Protein AF-A0AAV0WLI1-F1 (afdb_monomer_lite)

Radius of gyration: 19.57 Å; chains: 1; bounding box: 49×22×46 Å

Foldseek 3Di:
DVLVVVCVVPVVSVVLQVVAVPPDPPGDNCPDPVSVVVVVVVVVVVVVVVVVVQQVPFPDKDWDWDWDQDPVRDIDIDIDIGGDHPPPPD

Sequence (90 aa):
MCLELIAEFDPFLANHISKFGNKGKGSTSYLSFSVYEKFIEMMGEKVKNTIINEIKNAKYFSIVVDSTPDISHTDQLACIFRYGKLMVNL

Structure (mmCIF, N/CA/C/O backbone):
data_AF-A0AAV0WLI1-F1
#
_entry.id   AF-A0AAV0WLI1-F1
#
loop_
_atom_site.group_PDB
_atom_site.id
_atom_site.type_symbol
_atom_site.label_atom_id
_atom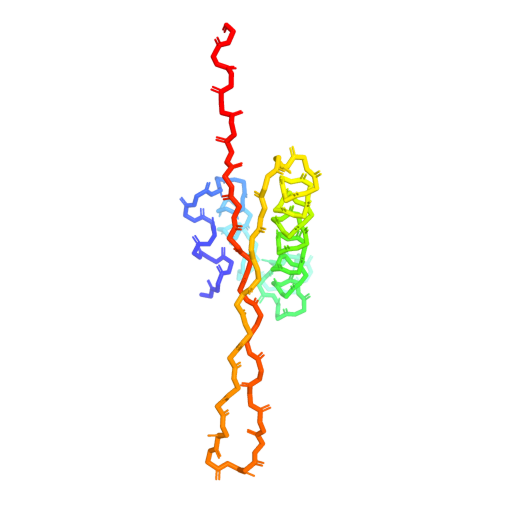_site.label_alt_id
_atom_site.label_comp_id
_atom_site.label_asym_id
_atom_site.label_entity_id
_atom_site.label_seq_id
_atom_site.pdbx_PDB_ins_code
_atom_site.Cartn_x
_atom_site.Cartn_y
_atom_site.Cartn_z
_atom_site.occupancy
_atom_site.B_iso_or_equiv
_atom_site.auth_seq_id
_atom_site.auth_comp_id
_atom_site.auth_asym_id
_atom_site.auth_atom_id
_atom_site.pdbx_PDB_model_num
ATOM 1 N N . MET A 1 1 ? 8.585 -10.445 -15.206 1.00 69.69 1 MET A N 1
ATOM 2 C CA . MET A 1 1 ? 8.802 -9.255 -14.347 1.00 69.69 1 MET A CA 1
ATOM 3 C C . MET A 1 1 ? 7.449 -8.746 -13.862 1.00 69.69 1 MET A C 1
ATOM 5 O O . MET A 1 1 ? 6.466 -8.958 -14.550 1.00 69.69 1 MET A O 1
ATOM 9 N N . CYS A 1 2 ? 7.355 -8.093 -12.705 1.00 81.75 2 CYS A N 1
ATOM 10 C CA . CYS A 1 2 ? 6.055 -7.745 -12.112 1.00 81.75 2 CYS A CA 1
ATOM 11 C C . CYS A 1 2 ? 5.173 -6.825 -13.001 1.00 81.75 2 CYS A C 1
ATOM 13 O O . CYS A 1 2 ? 3.963 -7.019 -13.051 1.00 81.75 2 CYS A O 1
ATOM 15 N N . LEU A 1 3 ? 5.755 -5.930 -13.820 1.00 88.94 3 LEU A N 1
ATOM 16 C CA . LEU A 1 3 ? 4.983 -5.181 -14.835 1.00 88.94 3 LEU A CA 1
ATOM 17 C C . LEU A 1 3 ? 4.384 -6.053 -15.946 1.00 88.94 3 LEU A C 1
ATOM 19 O O . LEU A 1 3 ? 3.344 -5.693 -16.484 1.00 88.94 3 LEU A O 1
ATOM 23 N N . GLU A 1 4 ? 5.006 -7.179 -16.297 1.00 90.12 4 GLU A N 1
ATOM 24 C CA . GLU A 1 4 ? 4.447 -8.103 -17.295 1.00 90.12 4 GLU A CA 1
ATOM 25 C C . GLU A 1 4 ? 3.194 -8.799 -16.751 1.00 90.12 4 GLU A C 1
ATOM 27 O O . GLU A 1 4 ? 2.246 -8.984 -17.501 1.00 90.12 4 GLU A O 1
ATOM 32 N N . LEU A 1 5 ? 3.146 -9.090 -15.442 1.00 91.69 5 LEU A N 1
ATOM 33 C CA . LEU A 1 5 ? 1.948 -9.632 -14.784 1.00 91.69 5 LEU A CA 1
ATOM 34 C C . LEU A 1 5 ? 0.813 -8.605 -14.752 1.00 91.69 5 LEU A C 1
ATOM 36 O O . LEU A 1 5 ? -0.335 -8.931 -15.027 1.00 91.69 5 LEU A O 1
ATOM 40 N N . ILE A 1 6 ? 1.127 -7.341 -14.453 1.00 91.06 6 ILE A N 1
ATOM 41 C CA . ILE A 1 6 ? 0.132 -6.256 -14.492 1.00 91.06 6 ILE A CA 1
ATOM 42 C C . ILE A 1 6 ? -0.403 -6.074 -15.921 1.00 91.06 6 ILE A C 1
ATOM 44 O O . ILE A 1 6 ? -1.594 -5.841 -16.115 1.00 91.06 6 ILE A O 1
ATOM 48 N N . ALA A 1 7 ? 0.459 -6.231 -16.927 1.00 93.62 7 ALA A N 1
ATOM 49 C CA . ALA A 1 7 ? 0.093 -6.106 -18.331 1.00 93.62 7 ALA A CA 1
ATOM 50 C C . ALA A 1 7 ? -0.901 -7.176 -18.815 1.00 93.62 7 ALA A C 1
ATOM 52 O O . ALA A 1 7 ? -1.616 -6.921 -19.781 1.00 93.62 7 ALA A O 1
ATOM 53 N N . GLU A 1 8 ? -1.022 -8.324 -18.141 1.00 95.12 8 GLU A N 1
ATOM 54 C CA . GLU A 1 8 ? -2.074 -9.312 -18.444 1.00 95.12 8 GLU A CA 1
ATOM 55 C C . GLU A 1 8 ? -3.487 -8.724 -18.286 1.00 95.12 8 GLU A C 1
ATOM 57 O O . GLU A 1 8 ? -4.424 -9.166 -18.951 1.00 95.12 8 GLU A O 1
ATOM 62 N N . PHE A 1 9 ? -3.630 -7.689 -17.453 1.00 94.12 9 PHE A N 1
ATOM 63 C CA . PHE A 1 9 ? -4.899 -7.025 -17.150 1.00 94.12 9 PHE A CA 1
ATOM 64 C C . PHE A 1 9 ? -4.999 -5.603 -17.724 1.00 94.12 9 PHE A C 1
ATOM 66 O O . PHE A 1 9 ? -6.051 -4.973 -17.616 1.00 94.12 9 PHE A O 1
ATOM 73 N N . ASP A 1 10 ? -3.935 -5.094 -18.351 1.00 93.56 10 ASP A N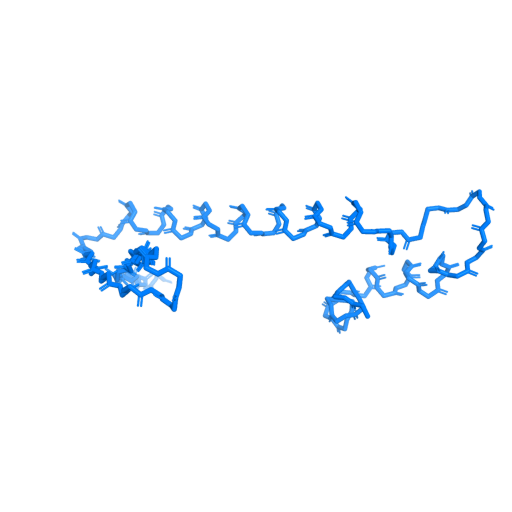 1
ATOM 74 C CA . ASP A 1 10 ? -3.872 -3.752 -18.935 1.00 93.56 10 ASP A CA 1
ATOM 75 C C . ASP A 1 10 ? -3.374 -3.819 -20.397 1.00 93.56 10 ASP A C 1
ATOM 77 O O . ASP A 1 10 ? -2.163 -3.872 -20.651 1.00 93.56 10 ASP A O 1
ATOM 81 N N . PRO A 1 11 ? -4.291 -3.761 -21.388 1.00 95.62 11 PRO A N 1
ATOM 82 C CA . PRO A 1 11 ? -3.939 -3.815 -22.808 1.00 95.62 11 PRO A CA 1
ATOM 83 C C . PRO A 1 11 ? -3.005 -2.689 -23.268 1.00 95.62 11 PRO A C 1
ATOM 85 O O . PRO A 1 11 ? -2.232 -2.871 -24.214 1.00 95.62 11 PRO A O 1
ATOM 88 N N . PHE A 1 12 ? -3.065 -1.517 -22.628 1.00 94.06 12 PHE A N 1
ATOM 89 C CA . PHE A 1 12 ? -2.181 -0.402 -22.952 1.00 94.06 12 PHE A CA 1
ATOM 90 C C . PHE A 1 12 ? -0.748 -0.725 -22.525 1.00 94.06 12 PHE A C 1
ATOM 92 O O . PHE A 1 12 ? 0.181 -0.583 -23.329 1.00 94.06 12 PHE A O 1
ATOM 99 N N . LEU A 1 13 ? -0.578 -1.223 -21.299 1.00 93.56 13 LEU A N 1
ATOM 100 C CA . LEU A 1 13 ? 0.725 -1.633 -20.785 1.00 93.56 13 LEU A CA 1
ATOM 101 C C . LEU A 1 13 ? 1.291 -2.826 -21.570 1.00 93.56 13 LEU A C 1
ATOM 103 O O . LEU A 1 13 ? 2.463 -2.799 -21.948 1.00 93.56 13 LEU A O 1
ATOM 107 N N . ALA A 1 14 ? 0.460 -3.817 -21.909 1.00 94.94 14 ALA A N 1
ATOM 108 C CA . ALA A 1 14 ? 0.860 -4.960 -22.735 1.00 94.94 14 ALA A CA 1
ATOM 109 C C . ALA A 1 14 ? 1.399 -4.528 -24.103 1.00 94.94 14 ALA A C 1
ATOM 111 O O . ALA A 1 14 ? 2.472 -4.959 -24.533 1.00 94.94 14 ALA A O 1
ATOM 112 N N . ASN A 1 15 ? 0.689 -3.618 -24.772 1.00 95.81 15 ASN A N 1
ATOM 113 C CA . ASN A 1 15 ? 1.108 -3.073 -26.059 1.00 95.81 15 ASN A CA 1
ATOM 114 C C . ASN A 1 15 ? 2.416 -2.272 -25.946 1.00 95.81 15 ASN A C 1
ATOM 116 O O . ASN A 1 15 ? 3.250 -2.327 -26.851 1.00 95.81 15 ASN A O 1
ATOM 120 N N . HIS A 1 16 ? 2.619 -1.543 -24.844 1.00 93.75 16 HIS A N 1
ATOM 121 C CA . HIS A 1 16 ? 3.869 -0.830 -24.595 1.00 93.75 16 HIS A CA 1
ATOM 122 C C . HIS A 1 16 ? 5.045 -1.798 -24.411 1.00 93.75 16 HIS A C 1
ATOM 124 O O . HIS A 1 16 ? 6.053 -1.674 -25.109 1.00 93.75 16 HIS A O 1
ATOM 130 N N . ILE A 1 17 ? 4.909 -2.794 -23.530 1.00 93.19 17 ILE A N 1
ATOM 131 C CA . ILE A 1 17 ? 5.961 -3.785 -23.262 1.00 93.19 17 ILE A CA 1
ATOM 132 C C . ILE A 1 17 ? 6.295 -4.575 -24.533 1.00 93.19 17 ILE A C 1
ATOM 134 O O . ILE A 1 17 ? 7.470 -4.714 -24.867 1.00 93.19 17 ILE A O 1
ATOM 138 N N . SER A 1 18 ? 5.290 -5.008 -25.301 1.00 93.25 18 SER A N 1
ATOM 139 C CA . SER A 1 18 ? 5.497 -5.711 -26.575 1.00 93.25 18 SER A CA 1
ATOM 140 C C . SER A 1 18 ? 6.320 -4.888 -27.577 1.00 93.25 18 SER A C 1
ATOM 142 O O . SER A 1 18 ? 7.198 -5.422 -28.254 1.00 93.25 18 SER A O 1
ATOM 144 N N . LYS A 1 19 ? 6.083 -3.572 -27.649 1.00 93.25 19 LYS A N 1
ATOM 145 C CA . LYS A 1 19 ? 6.761 -2.679 -28.603 1.00 93.25 19 LYS A CA 1
ATOM 146 C C . LYS A 1 19 ? 8.129 -2.190 -28.138 1.00 93.25 19 LYS A C 1
ATOM 148 O O . LYS A 1 19 ? 8.984 -1.921 -28.983 1.00 93.25 19 LYS A O 1
ATOM 153 N N . PHE A 1 20 ? 8.325 -2.003 -26.833 1.00 92.62 20 PHE A N 1
ATOM 154 C CA . PHE A 1 20 ? 9.471 -1.261 -26.292 1.00 92.62 20 PHE A CA 1
ATOM 155 C C . PHE A 1 20 ? 10.275 -2.013 -25.226 1.00 92.62 20 PHE A C 1
ATOM 157 O O . PHE A 1 20 ? 11.390 -1.590 -24.926 1.00 92.62 20 PHE A O 1
ATOM 164 N N . GLY A 1 21 ? 9.774 -3.134 -24.698 1.00 88.69 21 GLY A N 1
ATOM 165 C CA . GLY A 1 21 ? 10.380 -3.881 -23.589 1.00 88.69 21 GLY A CA 1
ATOM 166 C C . GLY A 1 21 ? 11.844 -4.260 -23.824 1.00 88.69 21 GLY A C 1
ATOM 167 O O . GLY A 1 21 ? 12.675 -4.073 -22.941 1.00 88.69 21 GLY A O 1
ATOM 168 N N . ASN A 1 22 ? 12.173 -4.692 -25.047 1.00 86.56 22 ASN A N 1
ATOM 169 C CA . ASN A 1 22 ? 13.511 -5.157 -25.439 1.00 86.56 22 ASN A CA 1
ATOM 170 C C . ASN A 1 22 ? 14.057 -4.447 -26.691 1.00 86.56 22 ASN A C 1
ATOM 172 O O . ASN A 1 22 ? 14.839 -5.013 -27.450 1.00 86.56 22 ASN A O 1
ATOM 176 N N . LYS A 1 23 ? 13.641 -3.199 -26.937 1.00 87.88 23 LYS A N 1
ATOM 177 C CA . LYS A 1 23 ? 13.987 -2.459 -28.166 1.00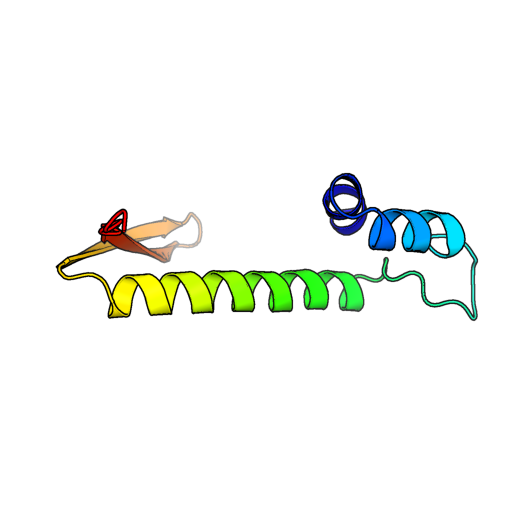 87.88 23 LYS A CA 1
ATOM 178 C C . LYS A 1 23 ? 15.414 -1.870 -28.169 1.00 87.88 23 LYS A C 1
ATOM 180 O O . LYS A 1 23 ? 15.877 -1.374 -29.192 1.00 87.88 23 LYS A O 1
ATOM 185 N N . GLY A 1 24 ? 16.140 -1.968 -27.054 1.00 82.31 24 GLY A N 1
ATOM 186 C CA . GLY A 1 24 ? 17.502 -1.449 -26.909 1.00 82.31 24 GLY A CA 1
ATOM 187 C C . GLY A 1 24 ? 17.547 0.012 -26.445 1.00 82.31 24 GLY A C 1
ATOM 188 O O . GLY A 1 24 ? 16.628 0.507 -25.793 1.00 82.31 24 GLY A O 1
ATOM 189 N N . LYS A 1 25 ? 18.657 0.707 -26.725 1.00 81.81 25 LYS A N 1
ATOM 190 C CA . LYS A 1 25 ? 18.876 2.093 -26.274 1.00 81.81 25 LYS A CA 1
ATOM 191 C C . LYS A 1 25 ? 17.996 3.082 -27.049 1.00 81.81 25 LYS A C 1
ATOM 193 O O . LYS A 1 25 ? 17.757 2.906 -28.237 1.00 81.81 25 LYS A O 1
ATOM 198 N N . GLY A 1 26 ? 17.575 4.159 -26.381 1.00 82.62 26 GLY A N 1
ATOM 199 C CA . GLY A 1 26 ? 16.805 5.252 -26.995 1.00 82.62 26 GLY A CA 1
ATOM 200 C C . GLY A 1 26 ? 15.283 5.083 -26.947 1.00 82.62 26 GLY A C 1
ATOM 201 O O . GLY A 1 26 ? 14.564 5.971 -27.396 1.00 82.62 26 GLY A O 1
ATOM 202 N N . SER A 1 27 ? 14.780 3.989 -26.371 1.00 84.12 27 SER A N 1
ATOM 203 C CA . SER A 1 27 ? 13.355 3.789 -26.094 1.00 84.12 27 SER A CA 1
ATOM 204 C C . SER A 1 27 ? 13.100 3.552 -24.613 1.00 84.12 27 SER A C 1
ATOM 206 O O . SER A 1 27 ? 13.853 2.838 -23.953 1.00 84.12 27 SER A O 1
ATOM 208 N N . THR A 1 28 ? 12.005 4.103 -24.102 1.00 86.81 28 THR A N 1
ATOM 209 C CA . THR A 1 28 ? 11.549 3.855 -22.734 1.00 86.81 28 THR A CA 1
ATOM 210 C C . THR A 1 28 ? 10.832 2.510 -22.684 1.00 86.81 28 THR A C 1
ATOM 212 O O . THR A 1 28 ? 9.783 2.379 -23.299 1.00 86.81 28 THR A O 1
ATOM 215 N N . SER A 1 29 ? 11.397 1.517 -21.990 1.00 89.12 29 SER A N 1
ATOM 216 C CA . SER A 1 29 ? 10.833 0.157 -21.918 1.00 89.12 29 SER A CA 1
ATOM 217 C C . SER A 1 29 ? 9.844 -0.054 -20.769 1.00 89.12 29 SER A C 1
ATOM 219 O O . SER A 1 29 ? 9.153 -1.066 -20.737 1.00 89.12 29 SER A O 1
ATOM 221 N N . TYR A 1 30 ? 9.846 0.845 -19.781 1.00 88.94 30 TYR A N 1
ATOM 222 C CA . TYR A 1 30 ? 9.226 0.699 -18.453 1.00 88.94 30 TYR A CA 1
ATOM 223 C C . TYR A 1 30 ? 9.726 -0.475 -17.599 1.00 88.94 30 TYR A C 1
ATOM 225 O O . TYR A 1 30 ? 9.471 -0.490 -16.401 1.00 88.94 30 TYR A O 1
ATOM 233 N N . LEU A 1 31 ? 10.522 -1.395 -18.149 1.00 88.88 31 LEU A N 1
ATOM 234 C CA . LEU A 1 31 ? 11.009 -2.578 -17.439 1.00 88.88 31 LEU A CA 1
ATOM 235 C C . LEU A 1 31 ? 12.206 -2.317 -16.503 1.00 88.88 31 LEU A C 1
ATOM 237 O O . LEU A 1 31 ? 12.748 -3.250 -15.918 1.00 88.88 31 LEU A O 1
ATOM 241 N N . SER A 1 32 ? 12.661 -1.072 -16.344 1.00 88.81 32 SER A N 1
ATOM 242 C CA . SER A 1 32 ? 13.706 -0.781 -15.359 1.00 88.81 32 SER A CA 1
ATOM 243 C C . SER A 1 32 ? 13.146 -0.880 -13.941 1.00 88.81 32 SER A C 1
ATOM 245 O O . SER A 1 32 ? 12.017 -0.463 -13.684 1.00 88.81 32 SER A O 1
ATOM 247 N N . PHE A 1 33 ? 13.972 -1.354 -13.003 1.00 87.75 33 PHE A N 1
ATOM 248 C CA . PHE A 1 33 ? 13.631 -1.435 -11.577 1.00 87.75 33 PHE A CA 1
ATOM 249 C C . PHE A 1 33 ? 13.000 -0.135 -11.059 1.00 87.75 33 PHE A C 1
ATOM 251 O O . PHE A 1 33 ? 11.904 -0.139 -10.513 1.00 87.75 33 PHE A O 1
ATOM 258 N N . SER A 1 34 ? 13.640 0.999 -11.346 1.00 90.50 34 SER A N 1
ATOM 259 C CA . SER A 1 34 ? 13.180 2.325 -10.926 1.00 90.50 34 SER A CA 1
ATOM 260 C C . SER A 1 34 ? 11.816 2.740 -11.480 1.00 90.50 34 SER A C 1
ATOM 262 O O . SER A 1 34 ? 11.138 3.551 -10.857 1.00 90.50 34 SER A O 1
ATOM 264 N N . VAL A 1 35 ? 11.425 2.253 -12.661 1.00 89.62 35 VAL A N 1
ATOM 265 C CA . VAL A 1 35 ? 10.123 2.584 -13.250 1.00 89.62 35 VAL A CA 1
ATOM 266 C C . VAL A 1 35 ? 9.063 1.667 -12.665 1.00 89.62 35 VAL A C 1
ATOM 268 O O . VAL A 1 35 ? 8.055 2.166 -12.179 1.00 89.62 35 VAL A O 1
ATOM 271 N N . TYR A 1 36 ? 9.307 0.357 -12.637 1.00 87.31 36 TYR A N 1
ATOM 272 C CA . TYR A 1 36 ? 8.389 -0.601 -12.026 1.00 87.31 36 TYR A CA 1
ATOM 273 C C . TYR A 1 36 ? 8.073 -0.273 -10.552 1.00 87.31 36 TYR A C 1
ATOM 275 O O . TYR A 1 36 ? 6.901 -0.280 -10.181 1.00 87.31 36 TYR A O 1
ATOM 283 N N . GLU A 1 37 ? 9.067 0.092 -9.738 1.00 92.19 37 GLU A N 1
ATOM 284 C CA . GLU A 1 37 ? 8.837 0.486 -8.338 1.00 92.19 37 GLU A CA 1
ATOM 285 C C . GLU A 1 37 ? 7.879 1.681 -8.224 1.00 92.19 37 GLU A C 1
ATOM 287 O O . GLU A 1 37 ? 6.951 1.653 -7.420 1.00 92.19 37 GLU A O 1
ATOM 292 N N . LYS A 1 38 ? 8.008 2.688 -9.101 1.00 93.12 38 LYS A N 1
ATOM 293 C CA . LYS A 1 38 ? 7.079 3.833 -9.131 1.00 93.12 38 LYS A CA 1
ATOM 294 C C . LYS A 1 38 ? 5.648 3.418 -9.461 1.00 93.12 38 LYS A C 1
ATOM 296 O O . LYS A 1 38 ? 4.708 3.981 -8.907 1.00 93.12 38 LYS A O 1
ATOM 301 N N . PHE A 1 39 ? 5.468 2.447 -10.358 1.00 91.88 39 PHE A N 1
ATOM 302 C CA . PHE A 1 39 ? 4.140 1.907 -10.653 1.00 91.88 39 PHE A CA 1
ATOM 303 C C . PHE A 1 39 ? 3.518 1.265 -9.408 1.00 91.88 39 PHE A C 1
ATOM 305 O O . PHE A 1 39 ? 2.364 1.552 -9.090 1.00 91.88 39 PHE A O 1
ATOM 312 N N . ILE A 1 40 ? 4.276 0.432 -8.688 1.00 92.31 40 ILE A N 1
ATOM 313 C CA . ILE A 1 40 ? 3.809 -0.196 -7.444 1.00 92.31 40 ILE A CA 1
ATOM 314 C C . ILE A 1 40 ? 3.488 0.847 -6.382 1.00 92.31 40 ILE A C 1
ATOM 316 O O . ILE A 1 40 ? 2.424 0.771 -5.771 1.00 92.31 40 ILE A O 1
ATOM 320 N N . GLU A 1 41 ? 4.355 1.839 -6.199 1.00 95.75 41 GLU A N 1
ATOM 321 C CA . GLU A 1 41 ? 4.151 2.916 -5.234 1.00 95.75 41 GLU A CA 1
ATOM 322 C C . GLU A 1 41 ? 2.860 3.692 -5.528 1.00 95.75 41 GLU A C 1
ATOM 324 O O . GLU A 1 41 ? 2.003 3.815 -4.654 1.00 95.75 41 GLU A O 1
ATOM 329 N N . MET A 1 42 ? 2.658 4.126 -6.776 1.00 95.81 42 MET A N 1
ATOM 330 C CA . MET A 1 42 ? 1.459 4.866 -7.184 1.00 95.81 42 MET A CA 1
ATOM 331 C C . MET A 1 42 ? 0.170 4.051 -7.015 1.00 95.81 42 MET A C 1
ATOM 333 O O . MET A 1 42 ? -0.841 4.564 -6.525 1.00 95.81 42 MET A O 1
ATOM 337 N N . MET A 1 43 ? 0.175 2.779 -7.428 1.00 94.00 43 MET A N 1
ATOM 338 C CA . MET A 1 43 ? -0.994 1.907 -7.272 1.00 94.00 43 MET A CA 1
ATOM 339 C C . MET A 1 43 ? -1.274 1.620 -5.796 1.00 94.00 43 MET A C 1
ATOM 341 O O . MET A 1 43 ? -2.423 1.704 -5.356 1.00 94.00 43 MET A O 1
ATOM 345 N N . GLY A 1 44 ? -0.224 1.339 -5.022 1.00 96.31 44 GLY A N 1
ATOM 346 C CA . GLY A 1 44 ? -0.297 1.127 -3.583 1.00 96.31 44 GLY A CA 1
ATOM 347 C C . GLY A 1 44 ? -0.859 2.346 -2.859 1.00 96.31 44 GLY A C 1
ATOM 348 O O . GLY A 1 44 ? -1.767 2.206 -2.041 1.00 96.31 44 GLY A O 1
ATOM 349 N N . GLU A 1 45 ? -0.405 3.550 -3.208 1.00 98.31 45 GLU A N 1
ATOM 350 C CA . GLU A 1 45 ? -0.919 4.801 -2.652 1.00 98.31 45 GLU A CA 1
ATOM 351 C C . GLU A 1 45 ? -2.401 5.003 -2.992 1.00 98.31 45 GLU A C 1
ATOM 353 O O . GLU A 1 45 ? -3.203 5.346 -2.118 1.00 98.31 45 GLU A O 1
ATOM 358 N N . LYS A 1 46 ? -2.808 4.732 -4.238 1.00 97.75 46 LYS A N 1
ATOM 359 C CA . LYS A 1 46 ? -4.211 4.851 -4.652 1.00 97.75 46 LYS A CA 1
ATOM 360 C C . LYS A 1 46 ? -5.124 3.902 -3.871 1.00 97.75 46 LYS A C 1
ATOM 362 O O . LYS A 1 46 ? -6.184 4.328 -3.395 1.00 97.75 46 LYS A O 1
ATOM 367 N N . VAL A 1 47 ? -4.721 2.640 -3.724 1.00 97.00 47 VAL A N 1
ATOM 368 C CA . VAL A 1 47 ? -5.463 1.630 -2.952 1.00 97.00 47 VAL A CA 1
ATOM 369 C C . VAL A 1 47 ? -5.507 2.019 -1.476 1.00 97.00 47 VAL A C 1
ATOM 371 O O . VAL A 1 47 ? -6.587 2.073 -0.890 1.00 97.00 47 VAL A O 1
ATOM 374 N N . LYS A 1 48 ? -4.363 2.390 -0.892 1.00 96.94 48 LYS A N 1
ATOM 375 C CA . LYS A 1 48 ? -4.253 2.853 0.497 1.00 96.94 48 LYS A CA 1
ATOM 376 C C . LYS A 1 48 ? -5.180 4.034 0.777 1.00 96.94 48 LYS A C 1
ATOM 378 O O . LYS A 1 48 ? -5.932 3.997 1.746 1.00 96.94 48 LYS A O 1
ATOM 383 N N . ASN A 1 49 ? -5.173 5.059 -0.073 1.00 97.81 49 ASN A N 1
ATOM 384 C CA . ASN A 1 49 ? -6.029 6.236 0.090 1.00 97.81 49 ASN A CA 1
ATOM 385 C C . ASN A 1 49 ? -7.518 5.883 -0.013 1.00 97.81 49 ASN A C 1
ATOM 387 O O . ASN A 1 49 ? -8.334 6.433 0.726 1.00 97.81 49 ASN A O 1
ATOM 391 N N . THR A 1 50 ? -7.870 4.933 -0.882 1.00 96.75 50 THR A N 1
ATOM 392 C CA . THR A 1 50 ? -9.241 4.416 -0.985 1.00 96.75 50 THR A CA 1
ATOM 393 C C . THR A 1 50 ? -9.658 3.728 0.315 1.00 96.75 50 THR A C 1
ATOM 395 O O . THR A 1 50 ? -10.662 4.119 0.903 1.00 96.75 50 THR A O 1
ATOM 398 N N . ILE A 1 51 ? -8.846 2.796 0.823 1.00 95.19 51 ILE A N 1
ATOM 399 C CA . ILE A 1 51 ? -9.094 2.085 2.088 1.00 95.19 51 ILE A CA 1
ATOM 400 C C . ILE A 1 51 ? -9.213 3.067 3.263 1.00 95.19 51 ILE A C 1
ATOM 402 O O . ILE A 1 51 ? -10.139 2.965 4.062 1.00 95.19 51 ILE A O 1
ATOM 406 N N . ILE A 1 52 ? -8.317 4.056 3.362 1.00 95.50 52 ILE A N 1
ATOM 407 C CA . ILE A 1 52 ? -8.365 5.081 4.418 1.00 95.50 52 ILE A CA 1
ATOM 408 C C . ILE A 1 52 ? -9.679 5.863 4.365 1.00 95.50 52 ILE A C 1
ATOM 410 O O . ILE A 1 52 ? -10.282 6.120 5.407 1.00 95.50 52 ILE A O 1
ATOM 414 N N . ASN A 1 53 ? -10.131 6.249 3.172 1.00 96.06 53 ASN A N 1
ATOM 415 C CA . ASN A 1 53 ? -11.397 6.957 3.016 1.00 96.06 53 ASN A CA 1
ATOM 416 C C . ASN A 1 53 ? -12.590 6.071 3.396 1.00 96.06 53 ASN A C 1
ATOM 418 O O . ASN A 1 53 ? -13.512 6.549 4.052 1.00 96.06 53 ASN A O 1
ATOM 422 N N . GLU A 1 54 ? -12.569 4.785 3.045 1.00 95.00 54 GLU A N 1
ATOM 423 C CA . GLU A 1 54 ? -13.614 3.844 3.455 1.00 95.00 54 GLU A CA 1
ATOM 424 C C . GLU A 1 54 ? -13.653 3.654 4.977 1.00 95.00 54 GLU A C 1
ATOM 426 O O . GLU A 1 54 ? -14.734 3.707 5.558 1.00 95.00 54 GLU A O 1
ATOM 431 N N . ILE A 1 55 ? -12.497 3.539 5.639 1.00 94.94 55 ILE A N 1
ATOM 432 C CA . ILE A 1 55 ? -12.400 3.475 7.107 1.00 94.94 55 ILE A CA 1
ATOM 433 C C . ILE A 1 55 ? -12.965 4.748 7.748 1.00 94.94 55 ILE A C 1
ATOM 435 O O . ILE A 1 55 ? -13.754 4.656 8.683 1.00 94.94 55 ILE A O 1
ATOM 439 N N . LYS A 1 56 ? -12.593 5.933 7.241 1.00 94.12 56 LYS A N 1
ATOM 440 C CA . LYS A 1 56 ? -13.081 7.227 7.756 1.00 94.12 56 LYS A CA 1
ATOM 441 C C . LYS A 1 56 ? -14.597 7.385 7.629 1.00 94.12 56 LYS A C 1
ATOM 443 O O . LYS A 1 56 ? -15.204 8.044 8.465 1.00 94.12 56 LYS A O 1
ATOM 448 N N . ASN A 1 57 ? -15.191 6.798 6.591 1.00 94.12 57 ASN A N 1
ATOM 449 C CA . ASN A 1 57 ? -16.631 6.845 6.342 1.00 94.12 57 ASN A CA 1
ATOM 450 C C . ASN A 1 57 ? -17.403 5.708 7.031 1.00 94.12 57 ASN A C 1
ATOM 452 O O . ASN A 1 57 ? -18.634 5.741 7.079 1.00 94.12 57 ASN A O 1
ATOM 456 N N . ALA A 1 58 ? -16.717 4.684 7.540 1.00 93.88 58 ALA A N 1
ATOM 457 C CA . ALA A 1 58 ? -17.359 3.569 8.214 1.00 93.88 58 ALA A CA 1
ATOM 458 C C . ALA A 1 58 ? -17.924 4.012 9.569 1.00 93.88 58 ALA A C 1
ATOM 460 O O . ALA A 1 58 ? -17.262 4.6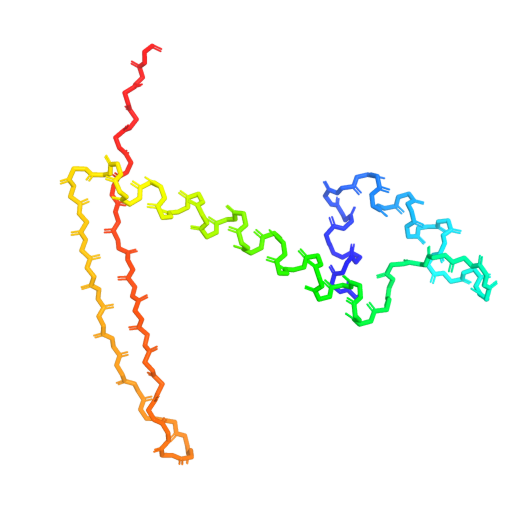87 10.354 1.00 93.88 58 ALA A O 1
ATOM 461 N N . LYS A 1 59 ? -19.146 3.566 9.883 1.00 93.31 59 LYS A N 1
ATOM 462 C CA . LYS A 1 59 ? -19.775 3.843 11.186 1.00 93.31 59 LYS A CA 1
ATOM 463 C C . LYS A 1 59 ? -18.974 3.247 12.349 1.00 93.31 59 LYS A C 1
ATOM 465 O O . LYS A 1 59 ? -18.923 3.828 13.428 1.00 93.31 59 LYS A O 1
ATOM 470 N N . TYR A 1 60 ? -18.376 2.080 12.119 1.00 93.81 60 TYR A N 1
ATOM 471 C CA . TYR A 1 60 ? -17.568 1.357 13.091 1.00 93.81 60 TYR A CA 1
ATOM 472 C C . TYR A 1 60 ? -16.363 0.729 12.390 1.00 93.81 60 TYR A C 1
ATOM 474 O O . TYR A 1 60 ? -16.485 0.198 11.282 1.00 93.81 60 TYR A O 1
ATOM 482 N N . PHE A 1 61 ? -15.220 0.745 13.070 1.00 95.75 61 PHE A N 1
ATOM 483 C CA . PHE A 1 61 ? -14.024 0.003 12.690 1.00 95.75 61 PHE A CA 1
ATOM 484 C C . PHE A 1 61 ? -13.335 -0.533 13.951 1.00 95.75 61 PHE A C 1
ATOM 486 O O . PHE A 1 61 ? -13.553 -0.029 15.052 1.00 95.75 61 PHE A O 1
ATOM 493 N N . SER A 1 62 ? -12.501 -1.555 13.792 1.00 96.25 62 SER A N 1
ATOM 494 C CA . SER A 1 62 ? -11.630 -2.074 14.849 1.00 96.25 62 SER A CA 1
ATOM 495 C C . SER A 1 62 ? -10.195 -2.171 14.348 1.00 96.25 62 SER A C 1
ATOM 497 O O . SER A 1 62 ? -9.974 -2.417 13.159 1.00 96.25 62 SER A O 1
ATOM 499 N N . ILE A 1 63 ? -9.235 -2.047 15.260 1.00 96.62 63 ILE A N 1
ATOM 500 C CA . ILE A 1 63 ? -7.812 -2.240 14.981 1.00 96.62 63 ILE A CA 1
ATOM 501 C C . ILE A 1 63 ? -7.338 -3.456 15.774 1.00 96.62 63 ILE A C 1
ATOM 503 O O . ILE A 1 63 ? -7.589 -3.544 16.974 1.00 96.62 63 ILE A O 1
ATOM 507 N N . VAL A 1 64 ? -6.659 -4.381 15.103 1.00 97.25 64 VAL A N 1
ATOM 508 C CA . VAL A 1 64 ? -5.911 -5.470 15.740 1.00 97.25 64 VAL A CA 1
ATOM 509 C C . VAL A 1 64 ? -4.433 -5.155 15.583 1.00 97.25 64 VAL A C 1
ATOM 511 O O . VAL A 1 64 ? -3.986 -4.875 14.472 1.00 97.25 64 VAL A O 1
ATOM 514 N N . VAL A 1 65 ? -3.698 -5.176 16.689 1.00 96.69 65 VAL A N 1
ATOM 515 C CA . VAL A 1 65 ? -2.251 -4.972 16.704 1.00 96.69 65 VAL A CA 1
ATOM 516 C C . VAL A 1 65 ? -1.617 -6.256 17.211 1.00 96.69 65 VAL A C 1
ATOM 518 O O . VAL A 1 65 ? -1.973 -6.719 18.291 1.00 96.69 65 VAL A O 1
ATOM 521 N N . ASP A 1 66 ? -0.721 -6.826 16.417 1.00 95.12 66 ASP A N 1
ATOM 522 C CA . ASP A 1 66 ? 0.001 -8.054 16.738 1.00 95.12 66 ASP A CA 1
ATOM 523 C C . ASP A 1 66 ? 1.499 -7.823 16.536 1.00 95.12 66 ASP A C 1
ATOM 525 O O . ASP A 1 66 ? 1.892 -7.175 15.566 1.00 95.12 66 ASP A O 1
ATOM 529 N N . SER A 1 67 ? 2.329 -8.300 17.462 1.00 95.31 67 SER A N 1
ATOM 530 C CA . SER A 1 67 ? 3.788 -8.193 17.373 1.00 95.31 67 SER A CA 1
ATOM 531 C C . SER A 1 67 ? 4.390 -9.584 17.450 1.00 95.31 67 SER A C 1
ATOM 533 O O . SER A 1 67 ? 4.096 -10.330 18.385 1.00 95.31 67 SER A O 1
ATOM 535 N N . THR A 1 68 ? 5.234 -9.927 16.481 1.00 93.19 68 THR A N 1
ATOM 536 C CA . THR A 1 68 ? 5.969 -11.193 16.466 1.00 93.19 68 THR A CA 1
ATOM 537 C C . THR A 1 68 ? 7.466 -10.904 16.335 1.00 93.19 68 THR A C 1
ATOM 539 O O . THR A 1 68 ? 7.864 -10.296 15.340 1.00 93.19 68 THR A O 1
ATOM 542 N N . PRO A 1 69 ? 8.313 -11.331 17.288 1.00 91.50 69 PRO A N 1
ATOM 543 C CA . PRO A 1 69 ? 9.758 -11.224 17.130 1.00 91.50 69 PRO A CA 1
ATOM 544 C C . PRO A 1 69 ? 10.228 -12.154 16.008 1.00 91.50 69 PRO A C 1
ATOM 546 O O . PRO A 1 69 ? 9.857 -13.329 15.961 1.00 91.50 69 PRO A O 1
ATOM 549 N N . ASP A 1 70 ? 11.050 -11.637 15.100 1.00 92.12 70 ASP A N 1
ATOM 550 C CA . ASP A 1 70 ? 11.683 -12.444 14.061 1.00 92.12 70 ASP A CA 1
ATOM 551 C C . ASP A 1 70 ? 12.982 -13.118 14.549 1.00 92.12 70 ASP A C 1
ATOM 553 O O . ASP A 1 70 ? 13.433 -12.936 15.682 1.00 92.12 70 ASP A O 1
ATOM 557 N N . ILE A 1 71 ? 13.608 -13.919 13.679 1.00 89.50 71 ILE A N 1
ATOM 558 C CA . ILE A 1 71 ? 14.859 -14.645 13.976 1.00 89.50 71 ILE A CA 1
ATOM 559 C C . ILE A 1 71 ? 16.006 -13.688 14.361 1.00 89.50 71 ILE A C 1
ATOM 561 O O . ILE A 1 71 ? 16.935 -14.091 15.057 1.00 89.50 71 ILE A O 1
ATOM 565 N N . SER A 1 72 ? 15.947 -12.423 13.933 1.00 92.31 72 SER A N 1
ATOM 566 C CA . SER A 1 72 ? 16.936 -11.394 14.269 1.00 92.31 72 SER A CA 1
ATOM 567 C C . SER A 1 72 ? 16.651 -10.688 15.599 1.00 92.31 72 SER A C 1
ATOM 569 O O . SER A 1 72 ? 17.367 -9.752 15.948 1.00 92.31 72 SER A O 1
ATOM 571 N N . HIS A 1 73 ? 15.633 -11.136 16.345 1.00 87.94 73 HIS A N 1
ATOM 572 C CA . HIS A 1 73 ? 15.098 -10.468 17.534 1.00 87.94 73 HIS A CA 1
ATOM 573 C C . HIS A 1 73 ? 14.568 -9.053 17.248 1.00 87.94 73 HIS A C 1
ATOM 575 O O . HIS A 1 73 ? 14.532 -8.210 18.144 1.00 87.94 73 HIS A O 1
ATOM 581 N N . THR A 1 74 ? 14.150 -8.793 16.005 1.00 92.44 74 THR A N 1
ATOM 582 C CA . THR A 1 74 ? 13.441 -7.568 15.633 1.00 92.44 74 THR A CA 1
ATOM 583 C C . THR A 1 74 ? 11.941 -7.825 15.712 1.00 92.44 74 THR A C 1
ATOM 585 O O . THR A 1 74 ? 11.435 -8.775 15.113 1.00 92.44 74 THR A O 1
ATOM 588 N N . ASP A 1 75 ? 11.219 -6.971 16.433 1.00 92.00 75 ASP A N 1
ATOM 589 C CA . ASP A 1 75 ? 9.762 -7.054 16.525 1.00 92.00 75 ASP A CA 1
ATOM 590 C C . ASP A 1 75 ? 9.106 -6.616 15.210 1.00 92.00 75 ASP A C 1
ATOM 592 O O . ASP A 1 75 ? 9.231 -5.468 14.775 1.00 92.00 75 ASP A O 1
ATOM 596 N N . GLN A 1 76 ? 8.369 -7.534 14.588 1.00 93.94 76 GLN A N 1
ATOM 597 C CA . GLN A 1 76 ? 7.536 -7.258 13.424 1.00 93.94 76 GLN A CA 1
ATOM 598 C C . GLN A 1 76 ? 6.125 -6.906 13.900 1.00 93.94 76 GLN A C 1
ATOM 600 O O . GLN A 1 76 ? 5.375 -7.774 14.352 1.00 93.94 76 GLN A O 1
ATOM 605 N N . LEU A 1 77 ? 5.765 -5.624 13.797 1.00 94.44 77 LEU A N 1
ATOM 606 C CA . LEU A 1 77 ? 4.458 -5.110 14.206 1.00 94.44 77 LEU A CA 1
ATOM 607 C C . LEU A 1 77 ? 3.471 -5.102 13.032 1.00 94.44 77 LEU A C 1
ATOM 609 O O . LEU A 1 77 ? 3.672 -4.401 12.038 1.00 94.44 77 LEU A O 1
ATOM 613 N N . ALA A 1 78 ? 2.355 -5.809 13.182 1.00 94.75 78 ALA A N 1
ATOM 614 C CA . ALA A 1 78 ? 1.236 -5.791 12.253 1.00 94.75 78 ALA A CA 1
ATOM 615 C C . ALA A 1 78 ? 0.055 -4.994 12.827 1.00 94.75 78 ALA A C 1
ATOM 617 O O . ALA A 1 78 ? -0.456 -5.297 13.903 1.00 94.75 78 ALA A O 1
ATOM 618 N N . CYS A 1 79 ? -0.429 -4.008 12.066 1.00 94.62 79 CYS A N 1
ATOM 619 C CA . CYS A 1 79 ? -1.649 -3.256 12.368 1.00 94.62 79 CYS A CA 1
ATOM 620 C C . CYS A 1 79 ? -2.725 -3.585 11.330 1.00 94.62 79 CYS A C 1
ATOM 622 O O . CYS A 1 79 ? -2.616 -3.203 10.164 1.00 94.62 79 CYS A O 1
ATOM 624 N N . ILE A 1 80 ? -3.785 -4.271 11.751 1.00 95.81 80 ILE A N 1
ATOM 625 C CA . ILE A 1 80 ? -4.872 -4.722 10.883 1.00 95.81 80 ILE A CA 1
ATOM 626 C C . ILE A 1 80 ? -6.120 -3.891 11.168 1.00 95.81 80 ILE A C 1
ATOM 628 O O . ILE A 1 80 ? -6.673 -3.928 12.267 1.00 95.81 80 ILE A O 1
ATOM 632 N N . PHE A 1 81 ? -6.608 -3.187 10.150 1.00 95.50 81 PHE A N 1
ATOM 633 C CA . PHE A 1 81 ? -7.868 -2.450 10.204 1.00 95.50 81 PHE A CA 1
ATOM 634 C C . PHE A 1 81 ? -9.009 -3.329 9.688 1.00 95.50 81 PHE A C 1
ATOM 636 O O . PHE A 1 81 ? -8.932 -3.865 8.584 1.00 95.50 81 PHE A O 1
ATOM 643 N N . ARG A 1 82 ? -10.091 -3.453 10.462 1.00 96.00 82 ARG A N 1
ATOM 644 C CA . ARG A 1 82 ? -11.340 -4.101 10.031 1.00 96.00 82 ARG A CA 1
ATOM 645 C C . ARG A 1 82 ? -12.460 -3.073 10.046 1.00 96.00 82 ARG A C 1
ATOM 647 O O . ARG A 1 82 ? -12.699 -2.443 11.072 1.00 96.00 82 ARG A O 1
ATOM 654 N N . TYR A 1 83 ? -13.138 -2.904 8.920 1.00 95.00 83 TYR A N 1
ATOM 655 C CA . TYR A 1 83 ? -14.218 -1.937 8.747 1.00 95.00 83 TYR A CA 1
ATOM 656 C C . TYR A 1 83 ? -15.318 -2.545 7.877 1.00 95.00 83 TYR A C 1
ATOM 658 O O . TYR A 1 83 ? -15.061 -3.416 7.047 1.00 95.00 83 TYR A O 1
ATOM 666 N N . GLY A 1 84 ? -16.557 -2.111 8.102 1.00 89.69 84 GLY A N 1
ATOM 667 C CA . GLY A 1 84 ? -17.712 -2.533 7.314 1.00 89.69 84 GLY A CA 1
ATOM 668 C C . GLY A 1 84 ? -18.120 -1.448 6.325 1.00 89.69 84 GLY A C 1
ATOM 669 O O . GLY A 1 84 ? -18.295 -0.293 6.713 1.00 89.69 84 GLY A O 1
ATOM 670 N N . LYS A 1 85 ? -18.324 -1.823 5.061 1.00 80.75 85 LYS A N 1
ATOM 671 C CA . LYS A 1 85 ? -18.915 -0.940 4.053 1.00 80.75 85 LYS A CA 1
ATOM 672 C C . LYS A 1 85 ? -20.431 -1.107 4.073 1.00 80.75 85 LYS A C 1
ATOM 674 O O . LYS A 1 85 ? -20.950 -2.144 3.671 1.00 80.75 85 LYS A O 1
ATOM 679 N N . LEU A 1 86 ? -21.147 -0.086 4.540 1.00 70.44 86 LEU A N 1
ATOM 680 C CA . LEU A 1 86 ? -22.595 -0.003 4.355 1.00 70.44 86 LEU A CA 1
ATOM 681 C C . LEU A 1 86 ? -22.860 0.337 2.887 1.00 70.44 86 LEU A C 1
ATOM 683 O O . LEU A 1 86 ? -22.747 1.491 2.481 1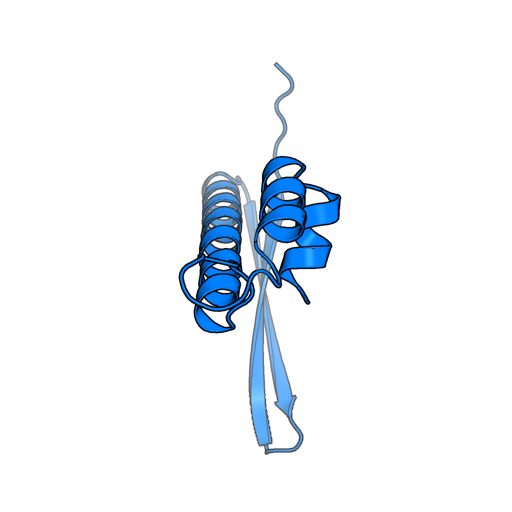.00 70.44 86 LEU A O 1
ATOM 687 N N . MET A 1 87 ? -23.184 -0.672 2.080 1.00 63.84 87 MET A N 1
ATOM 688 C CA . MET A 1 87 ? -23.776 -0.431 0.769 1.00 63.84 87 MET A CA 1
ATOM 689 C C . MET A 1 87 ? -25.244 -0.071 0.976 1.00 63.84 87 MET A C 1
ATOM 691 O O . MET A 1 87 ? -26.084 -0.940 1.198 1.00 63.84 87 MET A O 1
ATOM 695 N N . VAL A 1 88 ? -25.549 1.226 0.944 1.00 59.34 88 VAL A N 1
ATOM 696 C CA . VAL A 1 88 ? -26.922 1.672 0.708 1.00 59.34 88 VAL A CA 1
ATOM 697 C C . VAL A 1 88 ? -27.154 1.487 -0.786 1.00 59.34 88 VAL A C 1
ATOM 699 O O . VAL A 1 88 ? -26.656 2.273 -1.588 1.00 59.34 88 VAL A O 1
ATOM 702 N N . ASN A 1 89 ? -27.833 0.404 -1.161 1.00 49.66 89 ASN A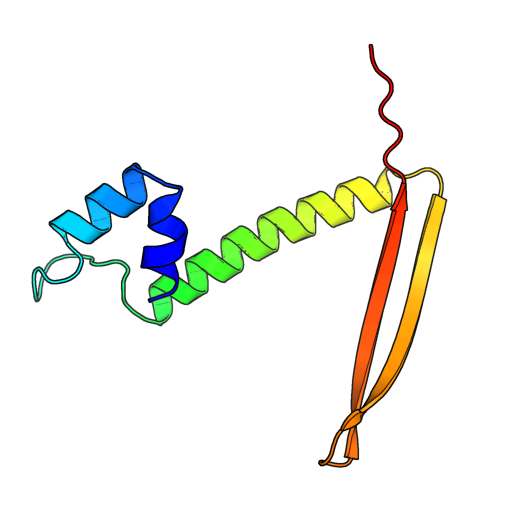 N 1
ATOM 703 C CA . ASN A 1 89 ? -28.370 0.268 -2.510 1.00 49.66 89 ASN A CA 1
ATOM 704 C C . ASN A 1 89 ? -29.459 1.339 -2.657 1.00 49.66 89 ASN A C 1
ATOM 706 O O . ASN A 1 89 ? -30.526 1.205 -2.057 1.00 49.66 89 ASN A O 1
ATOM 710 N N . LEU A 1 90 ? -29.140 2.423 -3.367 1.00 44.00 90 LEU A N 1
ATOM 711 C CA . LEU A 1 90 ? -30.115 3.373 -3.903 1.00 44.00 90 LEU A CA 1
ATOM 712 C C . LEU A 1 90 ? -30.632 2.852 -5.244 1.00 44.00 90 LEU A C 1
ATOM 714 O O . LEU A 1 90 ? -29.784 2.389 -6.042 1.00 44.00 90 LEU A O 1
#

InterPro domains:
  IPR025398 ZMYM1-like, RNase-like domain [PF14291] (18-83)

pLDDT: mean 90.28, std 9.44, range [44.0, 98.31]

Secondary structure (DSSP, 8-state):
-HHHHHHTS-HHHHHHHHHHTT--TTS--S-SHHHHHHHHHHHHHHHHHHHHHHHHH-S-EEEEEEEEE-TTS-EEEEEEEEE-------

Organism: NCBI:txid13131